Protein 1X3S (pdb70)

Solvent-accessible surface area: 8978 Å² total

CATH classification: 3.40.50.300

Foldseek 3Di:
DVQAPFEAEEEEEFAWPQQLVLLVCCVPPVDGDPPDDFDAEWDWDWDWDAAPHHIYIYTYTYGGNDPVRYDPVVVRQPLHQEYEYEGEQQDVVRVVCVVVVVVVNVVSPPDVRRHYYEHEDPVDPRGDHDPVNRVVVCVVVPDYDYAYSHVGGCSVVSVRVRVVVSVVVVVSTPD

B-factor: mean 18.18, std 9.36, range [6.06, 64.77]

GO terms:
  GO:0034389 lipid droplet organization (P, IMP)
  GO:0033106 cis-Golgi network membrane (C, IDA)
  GO:0005789 endoplasmic reticulum membrane (C, IDA)
  GO:0005811 lipid droplet (C, IDA)
  GO:0003924 GTPase activity (F, IDA)
  GO:0019003 GDP binding (F, IDA)
  GO:0005789 endoplasmic reticulum membrane (C, EXP)
  GO:0005811 lipid droplet (C, EXP)
  GO:0003925 G protein activity (F, IMP)
  GO:0005515 protein binding (F, IPI)
  GO:0005789 endoplasmic reticulum membrane (C, TAS)
  GO:0005829 cytosol (C, TAS)
  GO:0005886 plasma membrane (C, TAS)
  GO:0030667 secretory granule membrane (C, TAS)
  GO:0071782 endoplasmic reticulum tubular network (C, IDA)
  GO:0071786 endoplasmic reticulum tubular network organization (P, IMP)

InterPro domains:
  IPR001806 Small GTPase [PF00071] (10-170)
  IPR001806 Small GTPase [PS51421] (4-206)
  IPR001806 Small GTPase [SM00174] (11-172)
  IPR005225 Small GTP-binding domain [TIGR00231] (8-164)
  IPR025662 Sigma-54 interaction domain, ATP-binding site 1 [PS00675] (11-24)
  IPR027417 P-loop containing nucleoside triphosphate hydrolase [G3DSA:3.40.50.300] (1-188)
  IPR027417 P-loop containing nucleoside triphosphate hydrolase [SSF52540] (5-174)
  IPR050227 Ras-related protein Rab [PTHR47977] (9-182)

Radius of gyration: 15.19 Å; Cα contacts (8 Å, |Δi|>4): 330; chains: 1; bounding box: 36×43×37 Å

Secondary structure (DSSP, 8-state):
-TTEEEEEEEEEE-STTSSHHHHHHHHHHS---TTPPPP-SEEEEEEEEEETTEEEEEEEEEE-SSGGG--SHHHHHTT--EEEEEEETT-HHHHHTHHHHHHHHTT--S-S--B--EEE-TTSSS--S-HHHHHHHHHHT---EE--TTT-TTHHHHHHHHHHHHHTSGGGT--

Sequence (175 aa):
DEDVLTTLKILIIGESGVGKSSLLLRFTDDTFDPELAATIGVDFKVKTISVDGNKAKLAIWDTAGQERFRTLTPSYYRGAQGVILVYDVTRRDTFVKLDNWLNELETYCTRNDIVNLVGNKIDKENREVDRNEGLKFARKHSLFIEASAKTCDGVQCAFEELVEKIIQTPGLWES

Organism: Homo sapiens (NCBI:txid9606)

Nearest PDB structures (foldseek):
  1x3s-assembly1_A  TM=1.006E+00  e=1.086E-35  Homo sapiens
  6if3-assembly1_B  TM=9.553E-01  e=3.514E-21  Homo sapiens
  3tkl-assembly1_A  TM=9.657E-01  e=1.141E-20  Homo sapiens
  9ikq-assembly1_B  TM=9.546E-01  e=1.374E-20  Homo sapiens
  4lhw-assembly2_B  TM=9.523E-01  e=2.554E-20  Homo sapiens

Structure (mmCIF, N/CA/C/O backbone):
data_1X3S
#
_entry.id   1X3S
#
_cell.length_a   37.889
_cell.length_b   65.182
_cell.length_c   40.710
_cell.angle_alpha   90.00
_cell.angle_beta   91.42
_cell.angle_gamma   90.00
#
_symmetry.space_group_name_H-M   'P 1 21 1'
#
loop_
_entity.id
_entity.type
_entity.pdbx_description
1 polymer 'Ras-related protein Rab-18'
2 non-polymer 'MAGNESIUM ION'
3 non-polymer 'PHOSPHOAMINOPHOSPHONIC ACID-GUANYLATE ESTER'
4 water water
#
loop_
_atom_site.group_PDB
_atom_site.id
_atom_site.type_symbol
_atom_site.label_atom_id
_atom_site.label_alt_id
_atom_site.label_comp_id
_atom_site.label_asym_id
_atom_site.label_entity_id
_atom_site.label_seq_id
_atom_site.pdbx_PDB_ins_code
_atom_site.Cartn_x
_atom_site.Cartn_y
_atom_site.Cartn_z
_atom_site.occupancy
_atom_site.B_iso_or_equiv
_atom_site.auth_seq_id
_atom_site.auth_comp_id
_atom_site.auth_asym_id
_atom_site.auth_atom_id
_atom_site.pdbx_PDB_model_num
ATOM 1 N N . ASP A 1 9 ? 23.791 4.973 35.314 1.00 36.95 2 ASP A N 1
ATOM 2 C CA . ASP A 1 9 ? 23.074 6.201 35.773 1.00 30.31 2 ASP A CA 1
ATOM 3 C C . ASP A 1 9 ? 22.478 5.958 37.153 1.00 26.74 2 ASP A C 1
ATOM 4 O O . ASP A 1 9 ? 21.530 6.637 37.541 1.00 23.98 2 ASP A O 1
ATOM 9 N N . GLU A 1 10 ? 23.026 4.996 37.888 1.00 24.73 3 GLU A N 1
ATOM 10 C CA . GLU A 1 10 ? 22.478 4.666 39.210 1.00 21.33 3 GLU A CA 1
ATOM 11 C C . GLU A 1 10 ? 22.561 5.804 40.226 1.00 20.43 3 GLU A C 1
ATOM 12 O O . GLU A 1 10 ? 21.803 5.816 41.204 1.00 19.20 3 GLU A O 1
ATOM 18 N N . ASP A 1 11 ? 23.434 6.777 39.993 1.00 17.3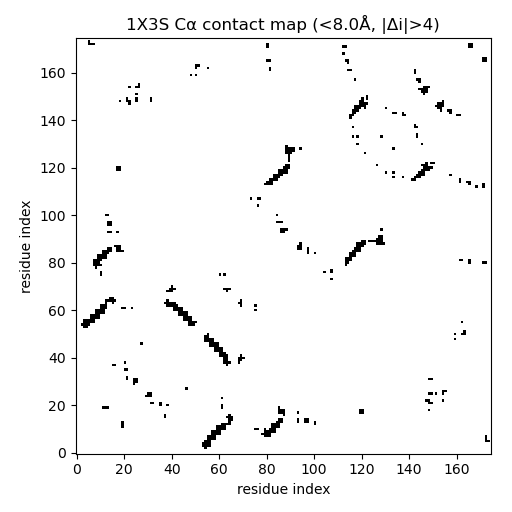0 4 ASP A N 1
ATOM 19 C CA . ASP A 1 11 ? 23.587 7.891 40.923 1.00 15.65 4 ASP A CA 1
ATOM 20 C C . ASP A 1 11 ? 22.982 9.170 40.383 1.00 14.88 4 ASP A C 1
ATOM 21 O O . ASP A 1 11 ? 23.179 10.213 40.956 1.00 14.74 4 ASP A O 1
ATOM 26 N N . VAL A 1 12 ? 22.268 9.097 39.281 1.00 16.24 5 VAL A N 1
ATOM 27 C CA . VAL A 1 12 ? 21.635 10.287 38.678 1.00 14.24 5 VAL A CA 1
ATOM 28 C C . VAL A 1 12 ? 20.292 10.550 39.319 1.00 12.85 5 VAL A C 1
ATOM 29 O O . VAL A 1 12 ? 19.416 9.652 39.358 1.00 15.33 5 VAL A O 1
ATOM 33 N N . LEU A 1 13 ? 20.087 11.739 39.838 1.00 11.89 6 LEU A N 1
ATOM 34 C CA . LEU A 1 13 ? 18.838 12.092 40.459 1.00 10.47 6 LEU A CA 1
ATOM 35 C C . LEU A 1 13 ? 17.684 12.217 39.473 1.00 11.91 6 LEU A C 1
ATOM 36 O O . LEU A 1 13 ? 16.575 11.726 39.725 1.00 13.22 6 LEU A O 1
ATOM 41 N N . THR A 1 14 ? 17.949 12.919 38.349 1.00 13.02 7 THR A N 1
ATOM 42 C CA . THR A 1 14 ? 16.917 13.212 37.360 1.00 12.92 7 THR A CA 1
ATOM 43 C C . THR A 1 14 ? 17.547 13.667 36.066 1.00 10.80 7 THR A C 1
ATOM 44 O O . THR A 1 14 ? 18.747 13.986 36.046 1.00 11.97 7 THR A O 1
ATOM 48 N N . THR A 1 15 ? 16.748 13.652 34.996 1.00 12.19 8 THR A N 1
ATOM 49 C CA . THR A 1 15 ? 17.196 14.153 33.696 1.00 11.68 8 THR A CA 1
ATOM 50 C C . THR A 1 15 ? 16.410 15.426 33.476 1.00 12.17 8 THR A C 1
ATOM 51 O O . THR A 1 15 ? 15.187 15.452 33.633 1.00 14.10 8 THR A O 1
ATOM 55 N N . LEU A 1 16 ? 17.117 16.512 33.122 1.00 9.82 9 LEU A N 1
ATOM 56 C CA . LEU A 1 16 ? 16.505 17.810 32.911 1.00 9.47 9 LEU A CA 1
ATOM 57 C C . LEU A 1 16 ? 16.624 18.245 31.464 1.00 9.72 9 LEU A C 1
ATOM 58 O O . LEU A 1 16 ? 17.724 18.147 30.908 1.00 10.28 9 LEU A O 1
ATOM 63 N N . LYS A 1 17 ? 15.527 18.728 30.920 1.00 9.36 10 LYS A N 1
ATOM 64 C CA . LYS A 1 17 ? 15.529 19.258 29.559 1.00 7.71 10 LYS A CA 1
ATOM 65 C C . LYS A 1 17 ? 15.850 20.741 29.637 1.00 8.02 10 LYS A C 1
ATOM 66 O O . LYS A 1 17 ? 15.119 21.526 30.238 1.00 8.68 10 LYS A O 1
ATOM 72 N N . ILE A 1 18 ? 16.960 21.117 28.997 1.00 7.83 11 ILE A N 1
ATOM 73 C CA . ILE A 1 18 ? 17.431 22.511 28.974 1.00 6.88 11 ILE A CA 1
ATOM 74 C C . ILE A 1 18 ? 17.410 23.003 27.533 1.00 7.06 11 ILE A C 1
ATOM 75 O O . ILE A 1 18 ? 17.944 22.322 26.636 1.00 8.98 11 ILE A O 1
ATOM 80 N N . LEU A 1 19 ? 16.784 24.121 27.287 1.00 7.48 12 LEU A N 1
ATOM 81 C CA . LEU A 1 19 ? 16.667 24.664 25.954 1.00 8.84 12 LEU A CA 1
ATOM 82 C C . LEU A 1 19 ? 17.549 25.870 25.829 1.00 7.56 12 LEU A C 1
ATOM 83 O O . LEU A 1 19 ? 17.577 26.685 26.756 1.00 11.94 12 LEU A O 1
ATOM 88 N N . ILE A 1 20 ? 18.286 26.047 24.740 1.00 7.36 13 ILE A N 1
ATOM 89 C CA . ILE A 1 20 ? 19.080 27.251 24.510 1.00 8.11 13 ILE A CA 1
ATOM 90 C C . ILE A 1 20 ? 18.486 27.975 23.310 1.00 9.28 13 ILE A C 1
ATOM 91 O O . ILE A 1 20 ? 18.408 27.389 22.219 1.00 10.41 13 ILE A O 1
ATOM 96 N N . ILE A 1 21 ? 18.069 29.225 23.497 1.00 7.43 14 ILE A N 1
ATOM 97 C CA . ILE A 1 21 ? 17.418 30.055 22.460 1.00 8.12 14 ILE A CA 1
ATOM 98 C C . ILE A 1 21 ? 18.035 31.444 22.403 1.00 8.05 14 ILE A C 1
ATOM 99 O O . ILE A 1 21 ? 18.724 31.876 23.349 1.00 8.14 14 ILE A O 1
ATOM 104 N N . GLY A 1 22 ? 17.795 32.120 21.279 1.00 7.29 15 GLY A N 1
ATOM 105 C CA . GLY A 1 22 ? 18.332 33.461 21.054 1.00 8.70 15 GLY A CA 1
ATOM 106 C C . GLY A 1 22 ? 18.688 33.618 19.592 1.00 7.94 15 GLY A C 1
ATOM 107 O O . GLY A 1 22 ? 18.735 32.646 18.834 1.00 8.82 15 GLY A O 1
ATOM 108 N N . GLU A 1 23 ? 18.983 34.843 19.204 1.00 8.12 16 GLU A N 1
ATOM 109 C CA . GLU A 1 23 ? 19.244 35.130 17.787 1.00 7.95 16 GLU A CA 1
ATOM 110 C C . GLU A 1 23 ? 20.457 34.429 17.246 1.00 9.91 16 GLU A C 1
ATOM 111 O O . GLU A 1 23 ? 21.371 33.989 17.984 1.00 9.54 16 GLU A O 1
ATOM 117 N N . SER A 1 24 ? 20.474 34.256 15.923 1.00 11.19 17 SER A N 1
ATOM 118 C CA . SER A 1 24 ? 21.594 33.644 15.292 1.00 9.28 17 SER A CA 1
ATOM 119 C C . SER A 1 24 ? 22.857 34.436 15.566 1.00 10.61 17 SER A C 1
ATOM 120 O O . SER A 1 24 ? 22.856 35.698 15.590 1.00 11.60 17 SER A O 1
ATOM 123 N N . GLY A 1 25 ? 23.963 33.723 15.788 1.00 9.24 18 GLY A N 1
ATOM 124 C CA . GLY A 1 25 ? 25.282 34.311 15.943 1.00 9.14 18 GLY A CA 1
ATOM 125 C C . GLY A 1 25 ? 25.613 34.809 17.334 1.00 9.18 18 GLY A C 1
ATOM 126 O O . GLY A 1 25 ? 26.718 35.289 17.548 1.00 10.80 18 GLY A O 1
ATOM 127 N N . VAL A 1 26 ? 24.706 34.643 18.305 1.00 9.04 19 VAL A N 1
ATOM 128 C CA . VAL A 1 26 ? 25.005 35.171 19.637 1.00 8.63 19 VAL A CA 1
ATOM 129 C C . VAL A 1 26 ? 25.983 34.289 20.426 1.00 8.52 19 VAL A C 1
ATOM 130 O O . VAL A 1 26 ? 26.530 34.750 21.432 1.00 8.47 19 VAL A O 1
ATOM 134 N N . GLY A 1 27 ? 26.139 33.027 20.004 1.00 8.63 20 GLY A N 1
ATOM 135 C CA . GLY A 1 27 ? 27.066 32.119 20.660 1.00 7.67 20 GLY A CA 1
ATOM 136 C C . GLY A 1 27 ? 26.390 30.980 21.408 1.00 6.72 20 GLY A C 1
ATOM 137 O O . GLY A 1 27 ? 27.037 30.379 22.277 1.00 8.09 20 GLY A O 1
ATOM 138 N N . LYS A 1 28 ? 25.158 30.639 21.080 1.00 6.79 21 LYS A N 1
ATOM 139 C CA . LYS A 1 28 ? 24.486 29.522 21.761 1.00 8.19 21 LYS A CA 1
ATOM 140 C C . LYS A 1 28 ? 25.298 28.221 21.676 1.00 6.44 21 LYS A C 1
ATOM 141 O O . LYS A 1 28 ? 25.575 27.564 22.682 1.00 6.58 21 LYS A O 1
ATOM 147 N N . SER A 1 29 ? 25.651 27.845 20.447 1.00 7.35 22 SER A N 1
ATOM 148 C CA . SER A 1 29 ? 26.384 26.610 20.232 1.00 7.68 22 SER A CA 1
ATOM 149 C C . SER A 1 29 ? 27.770 26.660 20.792 1.00 6.95 22 SER A C 1
ATOM 150 O O . SER A 1 29 ? 28.274 25.658 21.264 1.00 8.22 22 SER A O 1
ATOM 153 N N . SER A 1 30 ? 28.372 27.830 20.816 1.00 7.35 23 SER A N 1
ATOM 154 C CA . SER A 1 30 ? 29.713 27.968 21.403 1.00 7.51 23 SER A CA 1
ATOM 155 C C . SER A 1 30 ? 29.641 27.836 22.912 1.00 6.97 23 SER A C 1
ATOM 156 O O . SER A 1 30 ? 30.531 27.222 23.545 1.00 7.90 23 SER A O 1
ATOM 159 N N . LEU A 1 31 ? 28.632 28.432 23.554 1.00 6.92 24 LEU A N 1
ATOM 160 C CA . LEU A 1 31 ? 28.506 28.240 24.988 1.00 6.76 24 LEU A CA 1
ATOM 161 C C . LEU A 1 31 ? 28.345 26.740 25.280 1.00 7.22 24 LEU A C 1
ATOM 162 O O . LEU A 1 31 ? 28.975 26.225 26.220 1.00 8.01 24 LEU A O 1
ATOM 167 N N . LEU A 1 32 ? 27.521 26.053 24.491 1.00 6.65 25 LEU A N 1
ATOM 168 C CA . LEU A 1 32 ? 27.326 24.653 24.709 1.00 7.91 25 LEU A CA 1
ATOM 169 C C . LEU A 1 32 ? 28.621 23.843 24.476 1.00 8.16 25 LEU A C 1
ATOM 170 O O . LEU A 1 32 ? 28.894 22.949 25.271 1.00 8.68 25 LEU A O 1
ATOM 175 N N . LEU A 1 33 ? 29.370 24.139 23.418 1.00 8.36 26 LEU A N 1
ATOM 176 C CA . LEU A 1 33 ? 30.598 23.398 23.117 1.00 8.90 26 LEU A CA 1
ATOM 177 C C . LEU A 1 33 ? 31.617 23.653 24.221 1.00 9.68 26 LEU A C 1
ATOM 178 O O . LEU A 1 33 ? 32.406 22.740 24.575 1.00 10.98 26 LEU A O 1
ATOM 183 N N . ARG A 1 34 ? 31.695 24.882 24.738 1.00 8.70 27 ARG A N 1
ATOM 184 C CA . ARG A 1 34 ? 32.601 25.144 25.829 1.00 9.14 27 ARG A CA 1
ATOM 185 C C . ARG A 1 34 ? 32.210 24.274 27.019 1.00 9.37 27 ARG A C 1
ATOM 186 O O . ARG A 1 34 ? 33.076 23.649 27.671 1.00 11.08 27 ARG A O 1
ATOM 194 N N . PHE A 1 35 ? 30.914 24.160 27.307 1.00 8.71 28 PHE A N 1
ATOM 195 C CA . PHE A 1 35 ? 30.467 23.370 28.435 1.00 9.76 28 PHE A CA 1
ATOM 196 C C . PHE A 1 35 ? 30.663 21.852 28.204 1.00 9.71 28 PHE A C 1
ATOM 197 O O . PHE A 1 35 ? 31.112 21.130 29.152 1.00 12.13 28 PHE A O 1
ATOM 205 N N . THR A 1 36 ? 30.401 21.343 27.010 1.00 9.80 29 THR A N 1
ATOM 206 C CA . THR A 1 36 ? 30.498 19.889 26.812 1.00 11.79 29 THR A CA 1
ATOM 207 C C . THR A 1 36 ? 31.869 19.398 26.451 1.00 14.61 29 THR A C 1
ATOM 208 O O . THR A 1 36 ? 32.224 18.269 26.844 1.00 16.90 29 THR A O 1
ATOM 212 N N . ASP A 1 37 ? 32.635 20.194 25.720 1.00 13.01 30 ASP A N 1
ATOM 213 C CA . ASP A 1 37 ? 33.945 19.742 25.195 1.00 15.03 30 ASP A CA 1
ATOM 214 C C . ASP A 1 37 ? 35.106 20.588 25.666 1.00 16.28 30 ASP A C 1
ATOM 215 O O . ASP A 1 37 ? 36.240 20.295 25.294 1.00 19.01 30 ASP A O 1
ATOM 220 N N . ASP A 1 38 ? 34.874 21.637 26.436 1.00 15.65 31 ASP A N 1
ATOM 221 C CA . ASP A 1 38 ? 35.980 22.481 26.899 1.00 13.36 31 ASP A CA 1
ATOM 222 C C . ASP A 1 38 ? 36.805 23.031 25.756 1.00 17.48 31 ASP A C 1
ATOM 223 O O . ASP A 1 38 ? 38.043 23.015 25.801 1.00 17.59 31 ASP A O 1
ATOM 228 N N . THR A 1 39 ? 36.167 23.461 24.682 1.00 12.96 32 THR A N 1
ATOM 229 C CA . THR A 1 39 ? 36.919 24.052 23.599 1.00 15.70 32 THR A CA 1
ATOM 230 C C . THR A 1 39 ? 36.083 25.159 22.923 1.00 14.90 32 THR A C 1
ATOM 231 O O . THR A 1 39 ? 34.904 25.369 23.264 1.00 13.34 32 THR A O 1
ATOM 235 N N . PHE A 1 40 ? 36.685 25.860 21.980 1.00 15.33 33 PHE A N 1
ATOM 236 C CA . PHE A 1 40 ? 36.091 26.953 21.242 1.00 12.29 33 PHE A CA 1
ATOM 237 C C . PHE A 1 40 ? 36.456 26.819 19.765 1.00 14.06 33 PHE A C 1
ATOM 238 O O . PHE A 1 40 ? 37.604 26.455 19.432 1.00 17.87 33 PHE A O 1
ATOM 246 N N . ASP A 1 41 ? 35.520 27.085 18.874 1.00 12.95 34 ASP A N 1
ATOM 247 C CA . ASP A 1 41 ? 35.725 26.985 17.434 1.00 13.53 34 ASP A CA 1
ATOM 248 C C . ASP A 1 41 ? 35.354 28.348 16.863 1.00 15.80 34 ASP A C 1
ATOM 249 O O . ASP A 1 41 ? 34.179 28.728 16.783 1.00 14.17 34 ASP A O 1
ATOM 254 N N . PRO A 1 42 ? 36.358 29.119 16.426 1.00 16.60 35 PRO A N 1
ATOM 255 C CA . PRO A 1 42 ? 36.123 30.454 15.868 1.00 17.58 35 PRO A CA 1
ATOM 256 C C . PRO A 1 42 ? 35.290 30.435 14.599 1.00 14.43 35 PRO A C 1
ATOM 257 O O . PRO A 1 42 ? 34.725 31.443 14.205 1.00 16.62 35 PRO A O 1
ATOM 261 N N . GLU A 1 43 ? 35.239 29.266 13.960 1.00 16.10 36 GLU A N 1
ATOM 262 C CA . GLU A 1 43 ? 34.515 29.082 12.728 1.00 16.32 36 GLU A CA 1
ATOM 263 C C . GLU A 1 43 ? 33.345 28.132 12.866 1.00 18.73 36 GLU A C 1
ATOM 264 O O . GLU A 1 43 ? 32.913 27.546 11.890 1.00 20.09 36 GLU A O 1
ATOM 270 N N . LEU A 1 44 ? 32.807 28.014 14.086 1.00 16.67 37 LEU A N 1
ATOM 271 C CA . LEU A 1 44 ? 31.672 27.102 14.309 1.00 15.61 37 LEU A CA 1
ATOM 272 C C . LEU A 1 44 ? 30.527 27.375 13.332 1.00 13.37 37 LEU A C 1
ATOM 273 O O . LEU A 1 44 ? 30.135 28.511 13.141 1.00 15.01 37 LEU A O 1
ATOM 278 N N . ALA A 1 45 ? 30.009 26.321 12.703 1.00 17.38 38 ALA A N 1
ATOM 279 C CA . ALA A 1 45 ? 28.914 26.456 11.757 1.00 17.45 38 ALA A CA 1
ATOM 280 C C . ALA A 1 45 ? 27.558 26.808 12.391 1.00 14.06 38 ALA A C 1
ATOM 281 O O . ALA A 1 45 ? 27.258 26.380 13.511 1.00 13.96 38 ALA A O 1
ATOM 283 N N . ALA A 1 46 ? 26.761 27.609 11.718 1.00 12.56 39 ALA A N 1
ATOM 284 C CA . ALA A 1 46 ? 25.419 27.936 12.159 1.00 14.31 39 ALA A CA 1
ATOM 285 C C . ALA A 1 46 ? 24.666 26.640 12.308 1.00 15.10 3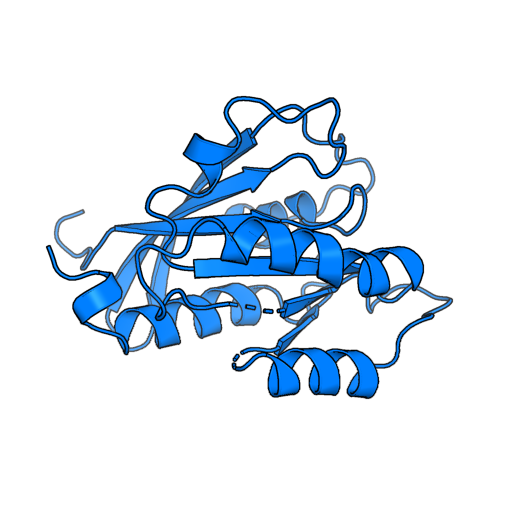9 ALA A C 1
ATOM 286 O O . ALA A 1 46 ? 24.825 25.702 11.505 1.00 15.08 39 ALA A O 1
ATOM 288 N N . THR A 1 47 ? 23.806 26.593 13.316 1.00 11.90 40 THR A N 1
ATOM 289 C CA . THR A 1 47 ? 23.001 25.431 13.608 1.00 12.01 40 THR A CA 1
ATOM 290 C C . THR A 1 47 ? 21.818 25.374 12.671 1.00 14.26 40 THR A C 1
ATOM 291 O O . THR A 1 47 ? 21.117 26.367 12.466 1.00 14.40 40 THR A O 1
ATOM 295 N N . ILE A 1 48 ? 21.579 24.164 12.139 1.00 14.18 41 ILE A N 1
ATOM 296 C CA . ILE A 1 48 ? 20.411 23.912 11.294 1.00 18.98 41 ILE A CA 1
ATOM 297 C C . ILE A 1 48 ? 19.519 22.973 12.129 1.00 15.87 41 ILE A C 1
ATOM 298 O O . ILE A 1 48 ? 19.958 21.906 12.571 1.00 20.90 41 ILE A O 1
ATOM 303 N N . GLY A 1 49 ? 18.313 23.427 12.444 1.00 17.73 42 GLY A N 1
ATOM 304 C CA . GLY A 1 49 ? 17.379 22.616 13.232 1.00 20.85 42 GLY A CA 1
ATOM 305 C C . GLY A 1 49 ? 17.755 22.633 14.695 1.00 16.89 42 GLY A C 1
ATOM 306 O O . GLY A 1 49 ? 17.931 23.726 15.306 1.00 21.91 42 GLY A O 1
ATOM 307 N N . VAL A 1 50 ? 17.840 21.465 15.298 1.00 13.44 43 VAL A N 1
ATOM 308 C CA . VAL A 1 50 ? 18.227 21.449 16.691 1.00 14.79 43 VAL A CA 1
ATOM 309 C C . VAL A 1 50 ? 19.365 20.497 16.913 1.00 12.05 43 VAL A C 1
ATOM 310 O O . VAL A 1 50 ? 19.442 19.413 16.341 1.00 12.52 43 VAL A O 1
ATOM 314 N N . ASP A 1 51 ? 20.336 20.917 17.717 1.00 11.16 44 ASP A N 1
ATOM 315 C CA . ASP A 1 51 ? 21.470 20.077 18.067 1.00 11.40 44 ASP A CA 1
ATOM 316 C C . ASP A 1 51 ? 21.326 19.643 19.508 1.00 10.30 44 ASP A C 1
ATOM 317 O O . ASP A 1 51 ? 21.414 20.470 20.449 1.00 17.02 44 ASP A O 1
ATOM 322 N N . PHE A 1 52 ? 21.185 18.365 19.749 1.00 11.15 45 PHE A N 1
ATOM 323 C CA . PHE A 1 52 ? 20.929 17.828 21.072 1.00 9.92 45 PHE A CA 1
ATOM 324 C C . PHE A 1 52 ? 22.166 17.238 21.625 1.00 12.13 45 PHE A C 1
ATOM 325 O O . PHE A 1 52 ? 22.784 16.409 20.977 1.00 13.65 45 PHE A O 1
ATOM 333 N N . LYS A 1 53 ? 22.491 17.600 22.864 1.00 10.17 46 LYS A N 1
ATOM 334 C CA . LYS A 1 53 ? 23.701 17.116 23.548 1.00 11.24 46 LYS A CA 1
ATOM 335 C C . LYS A 1 53 ? 23.314 16.727 24.983 1.00 12.88 46 LYS A C 1
ATOM 336 O O . LYS A 1 53 ? 22.438 17.323 25.584 1.00 11.85 46 LYS A O 1
ATOM 342 N N . VAL A 1 54 ? 23.984 15.708 25.512 1.00 11.88 47 VAL A N 1
ATOM 343 C CA . VAL A 1 54 ? 23.757 15.233 26.878 1.00 12.57 47 VAL A CA 1
ATOM 344 C C . VAL A 1 54 ? 24.996 15.392 27.708 1.00 12.05 47 VAL A C 1
ATOM 345 O O . VAL A 1 54 ? 26.071 15.053 27.264 1.00 14.66 47 VAL A O 1
ATOM 349 N N . LYS A 1 55 ? 24.856 15.937 28.914 1.00 11.09 48 LYS A N 1
ATOM 350 C CA . LYS A 1 55 ? 25.996 16.048 29.809 1.00 11.57 48 LYS A CA 1
ATOM 351 C C . LYS A 1 55 ? 25.457 15.926 31.238 1.00 12.67 48 LYS A C 1
ATOM 352 O O . LYS A 1 55 ? 24.417 16.535 31.576 1.00 12.53 48 LYS A O 1
ATOM 358 N N . THR A 1 56 ? 26.182 15.200 32.083 1.00 14.08 49 THR A N 1
ATOM 359 C CA . THR A 1 56 ? 25.746 15.056 33.472 1.00 15.62 49 THR A CA 1
ATOM 360 C C . THR A 1 56 ? 26.649 15.860 34.386 1.00 14.03 49 THR A C 1
ATOM 361 O O . THR A 1 56 ? 27.885 15.752 34.278 1.00 20.05 49 THR A O 1
ATOM 365 N N . ILE A 1 57 ? 26.061 16.668 35.246 1.00 14.95 50 ILE A N 1
ATOM 366 C CA . ILE A 1 57 ? 26.864 17.456 36.189 1.00 16.73 50 ILE A CA 1
ATOM 367 C C . ILE A 1 57 ? 26.361 17.282 37.600 1.00 15.22 50 ILE A C 1
ATOM 368 O O . ILE A 1 57 ? 25.265 16.777 37.817 1.00 14.81 50 ILE A O 1
ATOM 373 N N . SER A 1 58 ? 27.159 17.726 38.556 1.00 14.24 51 SER A N 1
ATOM 374 C CA . SER A 1 58 ? 26.824 17.654 39.962 1.00 14.39 51 SER A CA 1
ATOM 375 C C . SER A 1 58 ? 26.701 19.037 40.547 1.00 13.28 51 SER A C 1
ATOM 376 O O . SER A 1 58 ? 27.609 19.870 40.380 1.00 16.07 51 SER A O 1
ATOM 379 N N . VAL A 1 59 ? 25.582 19.351 41.208 1.00 12.64 52 VAL A N 1
ATOM 380 C CA . VAL A 1 59 ? 25.418 20.632 41.879 1.00 16.39 52 VAL A CA 1
ATOM 381 C C . VAL A 1 59 ? 24.704 20.324 43.207 1.00 15.48 52 VAL A C 1
ATOM 382 O O . VAL A 1 59 ? 23.751 19.499 43.266 1.00 15.05 52 VAL A O 1
ATOM 386 N N . ASP A 1 60 ? 25.158 21.000 44.257 1.00 15.85 53 ASP A N 1
ATOM 387 C CA . ASP A 1 60 ? 24.630 20.827 45.619 1.00 17.75 53 ASP A CA 1
ATOM 388 C C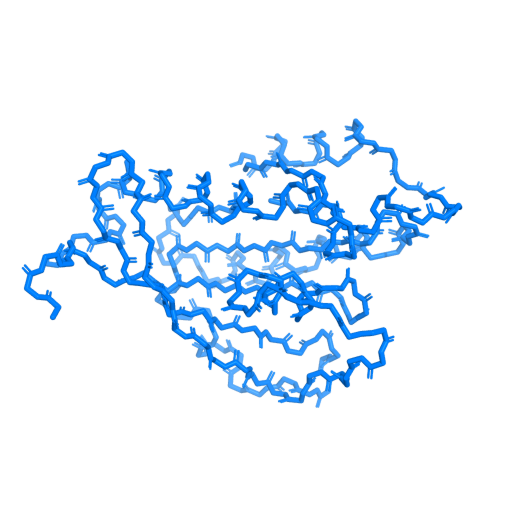 . ASP A 1 60 ? 24.573 19.348 46.027 1.00 16.14 53 ASP A C 1
ATOM 389 O O . ASP A 1 60 ? 23.678 18.933 46.747 1.00 18.68 53 ASP A O 1
ATOM 394 N N . GLY A 1 61 ? 25.542 18.569 45.563 1.00 15.27 54 GLY A N 1
ATOM 395 C CA . GLY A 1 61 ? 25.610 17.153 45.908 1.00 16.52 54 GLY A CA 1
ATOM 396 C C . GLY A 1 61 ? 24.756 16.161 45.141 1.00 16.15 54 GLY A C 1
ATOM 397 O O . GLY A 1 61 ? 24.722 14.986 45.463 1.00 17.78 54 GLY A O 1
ATOM 398 N N . ASN A 1 62 ? 24.032 16.648 44.145 1.00 12.64 55 ASN A N 1
ATOM 399 C CA . ASN A 1 62 ? 23.187 15.808 43.307 1.00 11.89 55 ASN A CA 1
ATOM 400 C C . ASN A 1 62 ? 23.649 15.795 41.880 1.00 13.16 55 ASN A C 1
ATOM 401 O O . ASN A 1 62 ? 24.031 16.842 41.340 1.00 14.97 55 ASN A O 1
ATOM 406 N N . LYS A 1 63 ? 23.569 14.664 41.234 1.00 12.09 56 LYS A N 1
ATOM 407 C CA . LYS A 1 63 ? 23.927 14.560 39.797 1.00 12.01 56 LYS A CA 1
ATOM 408 C C . LYS A 1 63 ? 22.649 14.678 38.984 1.00 12.96 56 LYS A C 1
ATOM 409 O O . LYS A 1 63 ? 21.624 13.982 39.236 1.00 13.89 56 LYS A O 1
ATOM 415 N N . ALA A 1 64 ? 22.675 15.560 37.980 1.00 12.68 57 ALA A N 1
ATOM 416 C CA . ALA A 1 64 ? 21.559 15.762 37.059 1.00 11.70 57 ALA A CA 1
ATOM 417 C C . ALA A 1 64 ? 22.068 15.505 35.649 1.00 11.71 57 ALA A C 1
ATOM 418 O O . ALA A 1 64 ? 23.144 16.000 35.249 1.00 14.47 57 ALA A O 1
ATOM 420 N N . LYS A 1 65 ? 21.345 14.699 34.898 1.00 11.83 58 LYS A N 1
ATOM 421 C CA . LYS A 1 65 ? 21.699 14.471 33.509 1.00 12.30 58 LYS A CA 1
ATOM 422 C C . LYS A 1 65 ? 20.967 15.547 32.717 1.00 10.29 58 LYS A C 1
ATOM 423 O O . LYS A 1 65 ? 19.758 15.698 32.836 1.00 12.27 58 LYS A O 1
ATOM 429 N N . LEU A 1 66 ? 21.710 16.318 31.924 1.00 10.36 59 LEU A N 1
ATOM 430 C CA . LEU A 1 66 ? 21.104 17.397 31.125 1.00 9.61 59 LEU A CA 1
ATOM 431 C C . LEU A 1 66 ? 20.898 16.994 29.685 1.00 9.21 59 LEU A C 1
ATOM 432 O O . LEU A 1 66 ? 21.834 16.521 29.024 1.00 11.62 59 LEU A O 1
ATOM 437 N N . ALA A 1 67 ? 19.639 17.133 29.219 1.00 8.18 60 ALA A N 1
ATOM 438 C CA . ALA A 1 67 ? 19.296 16.849 27.817 1.00 8.22 60 ALA A CA 1
ATOM 439 C C . ALA A 1 67 ? 19.141 18.255 27.246 1.00 8.02 60 ALA A C 1
ATOM 440 O O . ALA A 1 67 ? 18.142 18.901 27.434 1.00 7.62 60 ALA A O 1
ATOM 442 N N . ILE A 1 68 ? 20.161 18.691 26.524 1.00 8.26 61 ILE A N 1
ATOM 443 C CA . ILE A 1 68 ? 20.256 20.077 26.083 1.00 7.47 61 ILE A CA 1
ATOM 444 C C . ILE A 1 68 ? 19.920 20.233 24.604 1.00 6.93 61 ILE A C 1
ATOM 445 O O . ILE A 1 68 ? 20.551 19.619 23.707 1.00 8.28 61 ILE A O 1
ATOM 450 N N . TRP A 1 69 ? 18.925 21.066 24.378 1.00 7.18 62 TRP A N 1
ATOM 451 C CA . TRP A 1 69 ? 18.414 21.352 23.026 1.00 6.59 62 TRP A CA 1
ATOM 452 C C . TRP A 1 69 ? 18.924 22.698 22.556 1.00 7.66 62 TRP A C 1
ATOM 453 O O . TRP A 1 69 ? 18.446 23.723 22.994 1.00 9.67 62 TRP A O 1
ATOM 464 N N . ASP A 1 70 ? 19.903 22.718 21.673 1.00 9.61 63 ASP A N 1
ATOM 465 C CA . ASP A 1 70 ? 20.495 23.931 21.153 1.00 9.23 63 ASP A CA 1
ATOM 466 C C . ASP A 1 70 ? 19.800 24.223 19.832 1.00 9.64 63 ASP A C 1
ATOM 467 O O . ASP A 1 70 ? 19.976 23.497 18.879 1.00 12.31 63 ASP A O 1
ATOM 472 N N . THR A 1 71 ? 19.021 25.282 19.755 1.00 11.25 64 THR A N 1
ATOM 473 C CA . THR A 1 71 ? 18.267 25.551 18.558 1.00 12.20 64 THR A CA 1
ATOM 474 C C . THR A 1 71 ? 18.871 26.527 17.614 1.00 11.46 64 THR A C 1
ATOM 475 O O . THR A 1 71 ? 19.714 27.342 17.945 1.00 11.61 64 THR A O 1
ATOM 479 N N . ALA A 1 72 ? 18.436 26.477 16.361 1.00 12.84 65 ALA A N 1
ATOM 480 C CA . ALA A 1 72 ? 18.914 27.419 15.368 1.00 12.48 65 ALA A CA 1
ATOM 481 C C . ALA A 1 72 ? 18.288 28.804 15.689 1.00 13.64 65 ALA A C 1
ATOM 482 O O . ALA A 1 72 ? 17.116 28.899 16.039 1.00 14.59 65 ALA A O 1
ATOM 484 N N . GLY A 1 73 ? 19.098 29.866 15.602 1.00 12.38 66 GLY A N 1
ATOM 485 C CA . GLY A 1 73 ? 18.600 31.226 15.804 1.00 13.82 66 GLY A CA 1
ATOM 486 C C . GLY A 1 73 ? 17.876 31.770 14.568 1.00 16.52 66 GLY A C 1
ATOM 487 O O . GLY A 1 73 ? 17.047 32.706 14.686 1.00 19.21 66 GLY A O 1
ATOM 488 N N . GLN A 1 74 ? 18.161 31.192 13.396 1.00 17.49 67 GLN A N 1
ATOM 489 C CA . GLN A 1 74 ? 17.495 31.628 12.142 1.00 20.97 67 GLN A CA 1
ATOM 490 C C . GLN A 1 74 ? 16.136 30.912 12.051 1.00 23.84 67 GLN A C 1
ATOM 491 O O . GLN A 1 74 ? 16.071 29.685 11.961 1.00 25.00 67 GLN A O 1
ATOM 497 N N . GLU A 1 75 ? 15.057 31.686 12.079 1.00 25.38 68 GLU A N 1
ATOM 498 C CA . GLU A 1 75 ? 13.709 31.133 12.037 1.00 28.12 68 GLU A CA 1
ATOM 499 C C . GLU A 1 75 ? 13.477 30.140 10.896 1.00 29.19 68 GLU A C 1
ATOM 500 O O . GLU A 1 75 ? 12.733 29.178 11.063 1.00 28.23 68 GLU A O 1
ATOM 506 N N . ARG A 1 76 ? 14.136 30.365 9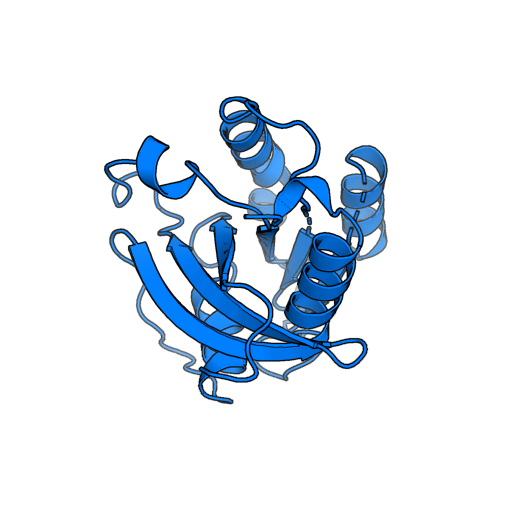.755 1.00 26.61 69 ARG A N 1
ATOM 507 C CA . ARG A 1 76 ? 13.987 29.509 8.574 1.00 32.92 69 ARG A CA 1
ATOM 508 C C . ARG A 1 76 ? 14.558 28.107 8.790 1.00 35.02 69 ARG A C 1
ATOM 509 O O . ARG A 1 76 ? 14.312 27.197 7.991 1.00 36.90 69 ARG A O 1
ATOM 517 N N . PHE A 1 77 ? 15.341 27.938 9.852 1.00 29.76 70 PHE A N 1
ATOM 518 C CA . PHE A 1 77 ? 15.963 26.639 10.134 1.00 31.77 70 PHE A CA 1
ATOM 519 C C . PHE A 1 77 ? 15.339 25.940 11.307 1.00 33.75 70 PHE A C 1
ATOM 520 O O . PHE A 1 77 ? 15.876 24.938 11.792 1.00 32.97 70 PHE A O 1
ATOM 528 N N . ARG A 1 78 ? 14.219 26.469 11.779 1.00 30.19 71 ARG A N 1
ATOM 529 C CA . ARG A 1 78 ? 13.527 25.859 12.899 1.00 33.38 71 ARG A CA 1
ATOM 530 C C . ARG A 1 78 ? 12.316 25.092 12.366 1.00 34.34 71 ARG A C 1
ATOM 531 O O . ARG A 1 78 ? 11.622 25.547 11.453 1.00 37.48 71 ARG A O 1
ATOM 539 N N . THR A 1 79 ? 12.085 23.912 12.920 1.00 34.41 72 THR A N 1
ATOM 540 C CA . THR A 1 79 ? 10.945 23.083 12.538 1.00 33.36 72 THR A CA 1
ATOM 541 C C . THR A 1 79 ? 10.499 22.338 13.802 1.00 32.83 72 THR A C 1
ATOM 542 O O . THR A 1 79 ? 11.313 22.056 14.694 1.00 31.49 72 THR A O 1
ATOM 546 N N . LEU A 1 80 ? 9.216 22.011 13.877 1.00 28.93 73 LEU A N 1
ATOM 547 C CA . LEU A 1 80 ? 8.648 21.344 15.055 1.00 26.47 73 LEU A CA 1
ATOM 548 C C . LEU A 1 80 ? 8.989 22.183 16.294 1.00 24.31 73 LEU A C 1
ATOM 549 O O . LEU A 1 80 ? 9.412 21.662 17.316 1.00 23.43 73 LEU A O 1
ATOM 554 N N . THR A 1 81 ? 8.790 23.494 16.201 1.00 25.18 74 THR A N 1
ATOM 555 C CA . THR A 1 81 ? 9.082 24.405 17.308 1.00 24.70 74 THR A CA 1
ATOM 556 C C . THR A 1 81 ? 8.352 24.010 18.595 1.00 23.58 74 THR A C 1
ATOM 557 O O . THR A 1 81 ? 8.923 24.090 19.687 1.00 21.29 74 THR A O 1
ATOM 561 N N . PRO A 1 82 ? 7.077 23.602 18.514 1.00 19.08 75 PRO A N 1
ATOM 562 C CA . PRO A 1 82 ? 6.436 23.225 19.775 1.00 21.37 75 PRO A CA 1
ATOM 563 C C . PRO A 1 82 ? 7.223 22.115 20.512 1.00 19.62 75 PRO A C 1
ATOM 564 O O . PRO A 1 82 ? 7.257 22.071 21.747 1.00 17.22 75 PRO A O 1
ATOM 568 N N . SER A 1 83 ? 7.868 21.233 19.738 1.00 19.84 76 SER A N 1
ATOM 569 C CA . SER A 1 83 ? 8.630 20.114 20.310 1.00 18.27 76 SER A CA 1
ATOM 570 C C . SER A 1 83 ? 9.833 20.609 21.063 1.00 16.54 76 SER A C 1
ATOM 571 O O . SER A 1 83 ? 10.273 19.963 22.023 1.00 14.46 76 SER A O 1
ATOM 574 N N . TYR A 1 84 ? 10.404 21.734 20.634 1.00 16.17 77 TYR A N 1
ATOM 575 C CA . TYR A 1 84 ? 11.578 22.277 21.301 1.00 15.63 77 TYR A CA 1
ATOM 576 C C . TYR A 1 84 ? 11.212 22.644 22.706 1.00 14.40 77 TYR A C 1
ATOM 577 O O . TYR A 1 84 ? 11.938 22.411 23.659 1.00 15.66 77 TYR A O 1
ATOM 586 N N . TYR A 1 85 ? 10.066 23.321 22.836 1.00 12.38 78 TYR A N 1
ATOM 587 C CA . TYR A 1 85 ? 9.649 23.817 24.136 1.00 12.74 78 TYR A CA 1
ATOM 588 C C . TYR A 1 85 ? 8.978 22.852 25.056 1.00 12.31 78 TYR A C 1
ATOM 589 O O . TYR A 1 85 ? 9.072 22.972 26.277 1.00 14.01 78 TYR A O 1
ATOM 598 N N . ARG A 1 86 ? 8.302 21.848 24.469 1.00 12.20 79 ARG A N 1
ATOM 599 C CA . ARG A 1 86 ? 7.556 20.893 25.276 1.00 11.36 79 ARG A CA 1
ATOM 600 C C . ARG A 1 86 ? 8.423 20.188 26.316 1.00 12.01 79 ARG A C 1
ATOM 601 O O . ARG A 1 86 ? 9.462 19.644 25.963 1.00 13.31 79 ARG A O 1
ATOM 609 N N . GLY A 1 87 ? 8.032 20.223 27.593 1.00 13.22 80 GLY A N 1
ATOM 610 C CA . GLY A 1 87 ? 8.837 19.555 28.590 1.00 14.32 80 GLY A CA 1
ATOM 611 C C . GLY A 1 87 ? 10.089 20.303 29.059 1.00 12.16 80 GLY A C 1
ATOM 612 O O . GLY A 1 87 ? 10.739 19.787 29.919 1.00 14.57 80 GLY A O 1
ATOM 613 N N . ALA A 1 88 ? 10.410 21.454 28.492 1.00 12.54 81 ALA A N 1
ATOM 614 C CA . ALA A 1 88 ? 11.602 22.168 28.949 1.00 9.19 81 ALA A CA 1
ATOM 615 C C . ALA A 1 88 ? 11.457 22.549 30.420 1.00 11.18 81 ALA A C 1
ATOM 616 O O . ALA A 1 88 ? 10.408 23.008 30.875 1.00 12.50 81 ALA A O 1
ATOM 618 N N . GLN A 1 89 ? 12.557 22.391 31.148 1.00 9.80 82 GLN A N 1
ATOM 619 C CA . GLN A 1 89 ? 12.587 22.685 32.577 1.00 9.16 82 GLN A CA 1
ATOM 620 C C . GLN A 1 89 ? 13.447 23.904 32.846 1.00 9.57 82 GLN A C 1
ATOM 621 O O . GLN A 1 89 ? 13.229 24.618 33.851 1.00 11.41 82 GLN A O 1
ATOM 627 N N . GLY A 1 90 ? 14.467 24.115 32.018 1.00 8.92 83 GLY A N 1
ATOM 628 C CA . GLY A 1 90 ? 15.343 25.289 32.104 1.00 8.32 83 GLY A CA 1
ATOM 629 C C . GLY A 1 90 ? 15.502 25.839 30.710 1.00 7.53 83 GLY A C 1
ATOM 630 O O . GLY A 1 90 ? 15.568 25.097 29.733 1.00 9.13 83 GLY A O 1
ATOM 631 N N . VAL A 1 91 ? 15.597 27.153 30.607 1.00 7.20 84 VAL A N 1
ATOM 632 C CA . VAL A 1 91 ? 15.822 27.817 29.330 1.00 8.74 84 VAL A CA 1
ATOM 633 C C . VAL A 1 91 ? 16.933 28.805 29.485 1.00 8.59 84 VAL A C 1
ATOM 634 O O . VAL A 1 91 ? 16.915 29.617 30.433 1.00 9.39 84 VAL A O 1
ATOM 638 N N . ILE A 1 92 ? 17.916 28.749 28.603 1.00 7.99 85 ILE A N 1
ATOM 639 C CA . ILE A 1 92 ? 18.993 29.716 28.560 1.00 7.83 85 ILE A CA 1
ATOM 640 C C . ILE A 1 92 ? 18.710 30.619 27.358 1.00 7.85 85 ILE A C 1
ATOM 641 O O . ILE A 1 92 ? 18.662 30.116 26.204 1.00 8.47 85 ILE A O 1
ATOM 646 N N . LEU A 1 93 ? 18.430 31.889 27.617 1.00 7.78 86 LEU A N 1
ATOM 647 C CA . LEU A 1 93 ? 18.212 32.860 26.579 1.00 6.92 86 LEU A CA 1
ATOM 648 C C . LEU A 1 93 ? 19.497 33.647 26.409 1.00 7.68 86 LEU A C 1
ATOM 649 O O . LEU A 1 93 ? 19.945 34.295 27.370 1.00 8.86 86 LEU A O 1
ATOM 654 N N . VAL A 1 94 ? 20.027 33.682 25.199 1.00 6.49 87 VAL A N 1
ATOM 655 C CA . VAL A 1 94 ? 21.354 34.280 24.990 1.00 6.61 87 VAL A CA 1
ATOM 656 C C . VAL A 1 94 ? 21.273 35.463 24.048 1.00 7.96 87 VAL A C 1
ATOM 657 O O . VAL A 1 94 ? 20.531 35.440 23.065 1.00 7.94 87 VAL A O 1
ATOM 661 N N . TYR A 1 95 ? 22.003 36.531 24.390 1.00 7.52 88 TYR A N 1
ATOM 662 C CA . TYR A 1 95 ? 22.200 37.655 23.468 1.00 8.18 88 TYR A CA 1
ATOM 663 C C . TYR A 1 95 ? 23.707 37.947 23.409 1.00 8.19 88 TYR A C 1
ATOM 664 O O . TYR A 1 95 ? 24.509 37.384 24.161 1.00 8.77 88 TYR A O 1
ATOM 673 N N . ASP A 1 96 ? 24.124 38.712 22.411 1.00 8.58 89 ASP A N 1
ATOM 674 C CA . ASP A 1 96 ? 25.532 39.091 22.178 1.00 10.24 89 ASP A CA 1
ATOM 675 C C . ASP A 1 96 ? 25.631 40.526 22.714 1.00 8.51 89 ASP A C 1
ATOM 676 O O . ASP A 1 96 ? 24.934 41.427 22.219 1.00 10.01 89 ASP A O 1
ATOM 681 N N . VAL A 1 97 ? 26.494 40.746 23.688 1.00 8.37 90 VAL A N 1
ATOM 682 C CA . VAL A 1 97 ? 26.618 42.066 24.256 1.00 8.98 90 VAL A CA 1
ATOM 683 C C . VAL A 1 97 ? 27.129 43.103 23.259 1.00 10.30 90 VAL A C 1
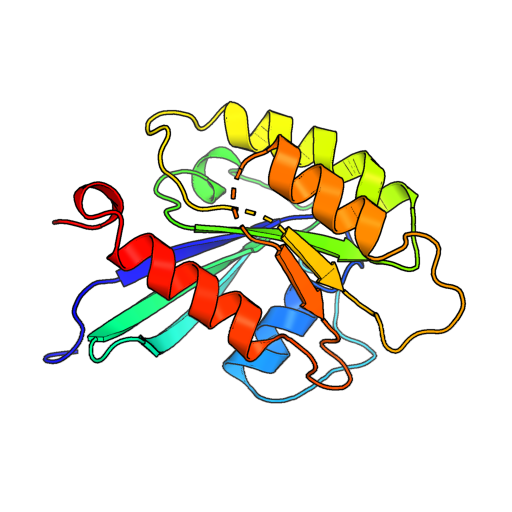ATOM 684 O O . VAL A 1 97 ? 26.989 44.315 23.541 1.00 10.07 90 VAL A O 1
ATOM 688 N N . THR A 1 98 ? 27.675 42.668 22.128 1.00 9.03 91 THR A N 1
ATOM 689 C CA . THR A 1 98 ? 28.143 43.594 21.099 1.00 10.12 91 THR A CA 1
ATOM 690 C C . THR A 1 98 ? 27.070 43.916 20.096 1.00 10.64 91 THR A C 1
ATOM 691 O O . THR A 1 98 ? 27.326 44.727 19.177 1.00 10.78 91 THR A O 1
ATOM 695 N N . ARG A 1 99 ? 25.866 43.363 20.213 1.00 9.89 92 ARG A N 1
ATOM 696 C CA . ARG A 1 99 ? 24.772 43.596 19.266 1.00 11.14 92 ARG A CA 1
ATOM 697 C C . ARG A 1 99 ? 23.480 43.833 19.974 1.00 12.64 92 ARG A C 1
ATOM 698 O O . ARG A 1 99 ? 22.756 42.922 20.335 1.00 11.02 92 ARG A O 1
ATOM 706 N N . ARG A 1 100 ? 23.168 45.123 20.134 1.00 10.64 93 ARG A N 1
ATOM 707 C CA . ARG A 1 100 ? 21.950 45.556 20.769 1.00 9.14 93 ARG A CA 1
ATOM 708 C C . ARG A 1 100 ? 20.708 44.925 20.135 1.00 10.55 93 ARG A C 1
ATOM 709 O O . ARG A 1 100 ? 19.751 44.568 20.835 1.00 11.04 93 ARG A O 1
ATOM 717 N N . ASP A 1 101 ? 20.707 44.765 18.823 1.00 9.92 94 ASP A N 1
ATOM 718 C CA . ASP A 1 101 ? 19.554 44.139 18.200 1.00 11.42 94 ASP A CA 1
ATOM 719 C C . ASP A 1 101 ? 19.243 42.745 18.761 1.00 10.14 94 ASP A C 1
ATOM 720 O O . ASP A 1 101 ? 18.070 42.399 18.918 1.00 11.76 94 ASP A O 1
ATOM 725 N N . THR A 1 102 ? 20.292 41.978 19.096 1.00 9.54 95 THR A N 1
ATOM 726 C CA . THR A 1 102 ? 20.032 40.630 19.636 1.00 10.04 95 THR A CA 1
ATOM 727 C C . THR A 1 102 ? 19.513 40.675 21.044 1.00 9.31 95 THR A C 1
ATOM 728 O O . THR A 1 102 ? 18.788 39.746 21.451 1.00 10.51 95 THR A O 1
ATOM 732 N N . PHE A 1 103 ? 19.776 41.757 21.779 1.00 10.03 96 PHE A N 1
ATOM 733 C CA . PHE A 1 103 ? 19.267 41.934 23.118 1.00 11.33 96 PHE A CA 1
ATOM 734 C C . PHE A 1 103 ? 17.806 42.359 23.037 1.00 11.85 96 PHE A C 1
ATOM 735 O O . PHE A 1 103 ? 16.948 41.846 23.777 1.00 13.92 96 PHE A O 1
ATOM 743 N N . VAL A 1 104 ? 17.443 43.267 22.146 1.00 11.07 97 VAL A N 1
ATOM 744 C CA . VAL A 1 104 ? 16.061 43.700 22.022 1.00 13.30 97 VAL A CA 1
ATOM 745 C C . VAL A 1 104 ? 15.194 42.582 21.513 1.00 13.09 97 VAL A C 1
ATOM 746 O O . VAL A 1 104 ? 14.033 42.490 21.928 1.00 15.52 97 VAL A O 1
ATOM 750 N N . LYS A 1 105 ? 15.729 41.739 20.639 1.00 12.52 98 LYS A N 1
ATOM 751 C CA . LYS A 1 105 ? 14.953 40.622 20.132 1.00 14.02 98 LYS A CA 1
ATOM 752 C C . LYS A 1 105 ? 14.642 39.594 21.193 1.00 15.90 98 LYS A C 1
ATOM 753 O O . LYS A 1 105 ? 13.864 38.677 2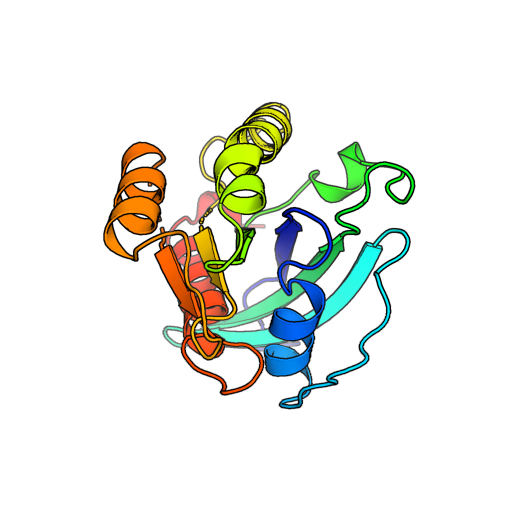0.937 1.00 16.69 98 LYS A O 1
ATOM 759 N N . LEU A 1 106 ? 15.228 39.693 22.384 1.00 15.93 99 LEU A N 1
ATOM 760 C CA . LEU A 1 106 ? 14.903 38.689 23.381 1.00 17.34 99 LEU A CA 1
ATOM 761 C C . LEU A 1 106 ? 13.443 38.841 23.786 1.00 18.92 99 LEU A C 1
ATOM 762 O O . LEU A 1 106 ? 12.839 37.922 24.352 1.00 19.27 99 LEU A O 1
ATOM 767 N N . ASP A 1 107 ? 12.839 39.974 23.445 1.00 20.80 100 ASP A N 1
ATOM 768 C CA . ASP A 1 107 ? 11.446 40.115 23.800 1.00 25.30 100 ASP A CA 1
ATOM 769 C C . ASP A 1 107 ? 10.601 39.190 22.935 1.00 20.51 100 ASP A C 1
ATOM 770 O O . ASP A 1 107 ? 9.622 38.653 23.428 1.00 20.79 100 ASP A O 1
ATOM 775 N N . ASN A 1 108 ? 11.000 38.986 21.685 1.00 19.40 101 ASN A N 1
ATOM 776 C CA . ASN A 1 108 ? 10.283 38.082 20.800 1.00 20.73 101 ASN A CA 1
ATOM 777 C C . ASN A 1 108 ? 10.460 36.655 21.299 1.00 21.03 101 ASN A C 1
ATOM 778 O O . ASN A 1 108 ? 9.533 35.848 21.288 1.00 20.52 101 ASN A O 1
ATOM 783 N N . TRP A 1 109 ? 11.664 36.311 21.752 1.00 18.56 102 TRP A N 1
ATOM 784 C CA . TRP A 1 109 ? 11.907 34.959 22.225 1.00 16.82 102 TRP A CA 1
ATOM 785 C C . TRP A 1 109 ? 11.121 34.686 23.491 1.00 16.16 102 TRP A C 1
ATOM 786 O O . TRP A 1 109 ? 10.559 33.592 23.700 1.00 16.94 102 TRP A O 1
ATOM 797 N N . LEU A 1 110 ? 11.013 35.688 24.352 1.00 17.61 103 LEU A N 1
ATOM 798 C CA . LEU A 1 110 ? 10.285 35.515 25.579 1.00 17.48 103 LEU A CA 1
ATOM 799 C C . LEU A 1 110 ? 8.787 35.339 25.281 1.00 19.70 103 LEU A C 1
ATOM 800 O O . LEU A 1 110 ? 8.144 34.536 25.946 1.00 18.99 103 LEU A O 1
ATOM 805 N N . ASN A 1 111 ? 8.288 36.077 24.291 1.00 18.53 104 ASN A N 1
ATOM 806 C CA . ASN A 1 111 ? 6.873 35.972 23.910 1.00 20.63 104 ASN A CA 1
ATOM 807 C C . ASN A 1 111 ? 6.617 34.543 23.452 1.00 19.45 104 ASN A C 1
ATOM 808 O O . ASN A 1 111 ? 5.569 33.946 23.794 1.00 20.05 104 ASN A O 1
ATOM 813 N N . GLU A 1 112 ? 7.551 33.984 22.682 1.00 16.90 105 GLU A N 1
ATOM 814 C CA . GLU A 1 112 ? 7.379 32.633 22.204 1.00 16.29 105 GLU A CA 1
ATOM 815 C C . GLU A 1 112 ? 7.391 31.646 23.353 1.00 16.13 105 GLU A C 1
ATOM 816 O O . GLU A 1 112 ? 6.529 30.755 23.483 1.00 16.62 105 GLU A O 1
ATOM 822 N N . LEU A 1 113 ? 8.357 31.791 24.250 1.00 16.03 106 LEU A N 1
ATOM 823 C CA . LEU A 1 113 ? 8.470 30.926 25.386 1.00 16.17 106 LEU A CA 1
ATOM 824 C C . LEU A 1 113 ? 7.202 30.989 26.245 1.00 16.87 106 LEU A C 1
ATOM 825 O O . LEU A 1 113 ? 6.758 29.973 26.773 1.00 16.68 106 LEU A O 1
ATOM 830 N N . GLU A 1 114 ? 6.613 32.174 26.345 1.00 15.61 107 GLU A N 1
ATOM 831 C CA . GLU A 1 114 ? 5.437 32.349 27.178 1.00 21.64 107 GLU A CA 1
ATOM 832 C C . GLU A 1 114 ? 4.180 31.725 26.602 1.00 19.19 107 GLU A C 1
ATOM 833 O O . GLU A 1 114 ? 3.168 31.682 27.284 1.00 18.38 107 GLU A O 1
ATOM 839 N N . THR A 1 115 ? 4.246 31.241 25.365 1.00 15.00 108 THR A N 1
ATOM 840 C CA . THR A 1 115 ? 3.120 30.541 24.787 1.00 16.62 108 THR A CA 1
ATOM 841 C C . THR A 1 115 ? 3.216 29.065 25.167 1.00 19.48 108 THR A C 1
ATOM 842 O O . THR A 1 115 ? 2.296 28.261 24.945 1.00 15.89 108 THR A O 1
ATOM 846 N N 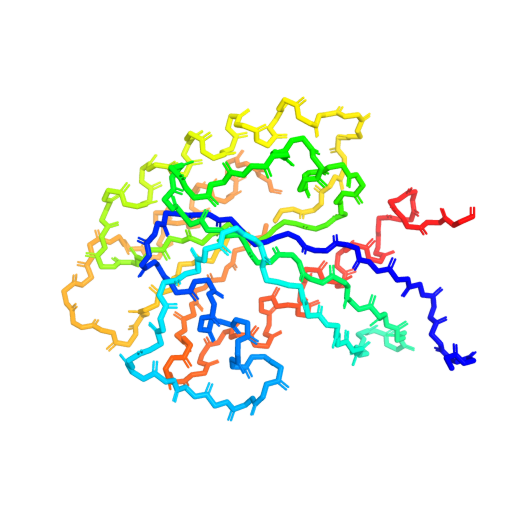. TYR A 1 116 ? 4.344 28.682 25.770 1.00 23.60 109 TYR A N 1
ATOM 847 C CA . TYR A 1 116 ? 4.547 27.315 26.251 1.00 23.23 109 TYR A CA 1
ATOM 848 C C . TYR A 1 116 ? 4.541 27.459 27.773 1.00 29.19 109 TYR A C 1
ATOM 849 O O . TYR A 1 116 ? 5.539 27.262 28.493 1.00 32.99 109 TYR A O 1
ATOM 858 N N . CYS A 1 117 ? 3.351 27.819 28.241 1.00 28.33 110 CYS A N 1
ATOM 859 C CA . CYS A 1 117 ? 3.061 28.144 29.629 1.00 25.58 110 CYS A CA 1
ATOM 860 C C . CYS A 1 117 ? 2.271 27.125 30.462 1.00 28.35 110 CYS A C 1
ATOM 861 O O . CYS A 1 117 ? 1.521 27.516 31.375 1.00 28.48 110 CYS A O 1
ATOM 864 N N . THR A 1 118 ? 2.424 25.839 30.157 1.00 29.79 111 THR A N 1
ATOM 865 C CA . THR A 1 118 ? 1.734 24.793 30.913 1.00 29.70 111 THR A CA 1
ATOM 866 C C . THR A 1 118 ? 2.080 24.927 32.400 1.00 35.99 111 THR A C 1
ATOM 867 O O . THR A 1 118 ? 1.214 24.793 33.278 1.00 35.97 111 THR A O 1
ATOM 871 N N . ARG A 1 119 ? 3.365 25.153 32.678 1.00 31.99 112 ARG A N 1
ATOM 872 C CA . ARG A 1 119 ? 3.818 25.386 34.046 1.00 32.99 112 ARG A CA 1
ATOM 873 C C . ARG A 1 119 ? 4.271 26.844 34.053 1.00 29.82 112 ARG A C 1
ATOM 874 O O . ARG A 1 119 ? 4.527 27.430 32.998 1.00 33.30 112 ARG A O 1
ATOM 882 N N . ASN A 1 120 ? 4.320 27.448 35.226 1.00 30.83 113 ASN A N 1
ATOM 883 C CA . ASN A 1 120 ? 4.753 28.832 35.308 1.00 31.89 113 ASN A CA 1
ATOM 884 C C . ASN A 1 120 ? 6.040 28.863 36.113 1.00 30.40 113 ASN A C 1
ATOM 885 O O . ASN A 1 120 ? 6.477 29.935 36.548 1.00 34.41 113 ASN A O 1
ATOM 890 N N . ASP A 1 121 ? 6.664 27.695 36.295 1.00 25.33 114 ASP A N 1
ATOM 891 C CA . ASP A 1 121 ? 7.882 27.651 37.091 1.00 22.84 114 ASP A CA 1
ATOM 892 C C . ASP A 1 121 ? 9.159 27.224 36.373 1.00 18.74 114 ASP A C 1
ATOM 893 O O . ASP A 1 121 ? 10.131 26.872 37.021 1.00 16.36 114 ASP A O 1
ATOM 898 N N . ILE A 1 122 ? 9.113 27.204 35.056 1.00 20.55 115 ILE A N 1
ATOM 899 C CA . ILE A 1 122 ? 10.296 26.899 34.252 1.00 15.44 115 ILE A CA 1
ATOM 900 C C . ILE A 1 122 ? 11.315 27.929 34.673 1.00 16.49 115 ILE A C 1
ATOM 901 O O . ILE A 1 122 ? 11.029 29.116 34.905 1.00 18.35 115 ILE A O 1
ATOM 906 N N . VAL A 1 123 ? 12.538 27.470 34.777 1.00 12.90 116 VAL A N 1
ATOM 907 C CA . VAL A 1 123 ? 13.601 28.374 35.218 1.00 11.72 116 VAL A CA 1
ATOM 908 C C . VAL A 1 123 ? 14.323 28.992 34.032 1.00 10.77 116 VAL A C 1
ATOM 909 O O . VAL A 1 123 ? 14.880 28.269 33.196 1.00 10.62 116 VAL A O 1
ATOM 913 N N . ASN A 1 124 ? 14.338 30.308 33.969 1.00 9.77 117 ASN A N 1
ATOM 914 C CA . ASN A 1 124 ? 14.973 31.019 32.881 1.00 9.11 117 ASN A CA 1
ATOM 915 C C . ASN A 1 124 ? 16.303 31.621 33.334 1.00 9.85 117 ASN A C 1
ATOM 916 O O . ASN A 1 124 ? 16.423 32.200 34.442 1.00 11.17 117 ASN A O 1
ATOM 929 N N . LEU A 1 126 ? 19.301 34.244 31.705 1.00 7.81 119 LEU A N 1
ATOM 930 C CA . LEU A 1 126 ? 19.682 35.169 30.644 1.00 7.75 119 LEU A CA 1
ATOM 931 C C . LEU A 1 126 ? 21.192 35.213 30.606 1.00 7.66 119 LEU A C 1
ATOM 932 O O . LEU A 1 126 ? 21.811 35.400 31.662 1.00 8.04 119 LEU A O 1
ATOM 937 N N . VAL A 1 127 ? 21.789 35.084 29.419 1.00 7.58 120 VAL A N 1
ATOM 938 C CA . VAL A 1 127 ? 23.245 35.146 29.312 1.00 6.69 120 VAL A CA 1
ATOM 939 C C . VAL A 1 127 ? 23.567 36.193 28.261 1.00 7.12 120 VAL A C 1
ATOM 940 O O . VAL A 1 127 ? 23.129 36.135 27.085 1.00 7.49 120 VAL A O 1
ATOM 944 N N . GLY A 1 128 ? 24.360 37.165 28.678 1.00 7.01 121 GLY A N 1
ATOM 945 C CA . GLY A 1 128 ? 24.941 38.138 27.751 1.00 8.36 121 GLY A CA 1
ATOM 946 C C . GLY A 1 128 ? 26.336 37.587 27.374 1.00 7.26 121 GLY A C 1
ATOM 947 O O . GLY A 1 128 ? 27.230 37.619 28.227 1.00 8.31 121 GLY A O 1
ATOM 948 N N . ASN A 1 129 ? 26.518 37.117 26.132 1.00 7.12 122 ASN A N 1
ATOM 949 C CA . ASN A 1 129 ? 27.742 36.495 25.672 1.00 7.86 122 ASN A CA 1
ATOM 950 C C . ASN A 1 129 ? 28.662 37.435 24.884 1.00 7.80 122 ASN A C 1
ATOM 951 O O . ASN A 1 129 ? 28.268 38.537 24.475 1.00 9.22 122 ASN A O 1
ATOM 956 N N . LYS A 1 130 ? 29.892 36.984 24.698 1.00 9.16 123 LYS A N 1
ATOM 957 C CA . LYS A 1 130 ? 30.910 37.687 23.929 1.00 8.88 123 LYS A CA 1
ATOM 958 C C . LYS A 1 130 ? 31.487 38.874 24.685 1.00 10.14 123 LYS A C 1
ATOM 959 O O . LYS A 1 130 ? 31.902 39.850 24.050 1.00 10.80 123 LYS A O 1
ATOM 965 N N . ILE A 1 131 ? 31.558 38.773 26.001 1.00 9.72 124 ILE A N 1
ATOM 966 C CA . ILE A 1 131 ? 32.103 39.903 26.753 1.00 10.82 124 ILE A CA 1
ATOM 967 C C . ILE A 1 131 ? 33.591 40.113 26.499 1.00 11.10 124 ILE A C 1
ATOM 968 O O . ILE A 1 131 ? 34.136 41.156 26.895 1.00 14.07 124 ILE A O 1
ATOM 973 N N . ASP A 1 132 ? 34.263 39.182 25.856 1.00 11.37 125 ASP A N 1
ATOM 974 C CA . ASP A 1 132 ? 35.687 39.347 25.487 1.00 12.97 125 ASP A CA 1
ATOM 975 C C . ASP A 1 132 ? 35.889 40.305 24.310 1.00 13.75 125 ASP A C 1
ATOM 976 O O . ASP A 1 132 ? 37.010 40.820 24.106 1.00 17.89 125 ASP A O 1
ATOM 981 N N . LYS A 1 133 ? 34.862 40.549 23.535 1.00 14.00 126 LYS A N 1
ATOM 982 C CA . LYS A 1 133 ? 34.968 41.329 22.311 1.00 14.82 126 LYS A CA 1
ATOM 983 C C . LYS A 1 133 ? 34.938 42.823 22.464 1.00 17.03 126 LYS A C 1
ATOM 984 O O . LYS A 1 133 ? 34.391 43.371 23.416 1.00 17.67 126 LYS A O 1
ATOM 990 N N . GLU A 1 134 ? 35.554 43.497 21.496 1.00 18.60 127 GLU A N 1
ATOM 991 C CA . GLU A 1 134 ? 35.525 44.943 21.504 1.00 20.04 127 GLU A CA 1
ATOM 992 C C . GLU A 1 134 ? 34.128 45.384 21.015 1.00 20.34 127 GLU A C 1
ATOM 993 O O . GLU A 1 134 ? 33.359 44.599 20.480 1.00 18.39 127 GLU A O 1
ATOM 999 N N . ASN A 1 135 ? 33.820 46.651 21.239 1.00 17.96 128 ASN A N 1
ATOM 1000 C CA . ASN A 1 135 ? 32.597 47.274 20.780 1.00 16.65 128 ASN A CA 1
ATOM 1001 C C . ASN A 1 135 ? 31.296 46.751 21.376 1.00 10.76 128 ASN A C 1
ATOM 1002 O O . ASN A 1 135 ? 30.293 46.507 20.711 1.00 14.58 128 ASN A O 1
ATOM 1007 N N . ARG A 1 136 ? 31.341 46.625 22.670 1.00 14.56 129 ARG A N 1
ATOM 1008 C CA . ARG A 1 136 ? 30.150 46.289 23.415 1.00 12.19 129 ARG A CA 1
ATOM 1009 C C . ARG A 1 136 ? 29.050 47.330 23.119 1.00 14.74 129 ARG A C 1
ATOM 1010 O O . ARG A 1 136 ? 29.304 48.563 22.951 1.00 14.86 129 ARG A O 1
ATOM 1018 N N . GLU A 1 137 ? 27.824 46.852 22.980 1.00 11.71 130 GLU A N 1
ATOM 1019 C CA . GLU A 1 137 ? 26.680 47.730 22.799 1.00 11.62 130 GLU A CA 1
ATOM 1020 C C . GLU A 1 137 ? 25.726 47.702 23.983 1.00 13.54 130 GLU A C 1
ATOM 1021 O O . GLU A 1 137 ? 24.983 48.650 24.210 1.00 15.64 130 GLU A O 1
ATOM 1027 N N . VAL A 1 138 ? 25.682 46.623 24.754 1.00 10.50 131 VAL A N 1
ATOM 1028 C CA . VAL A 1 138 ? 24.757 46.511 25.877 1.00 11.24 131 VAL A CA 1
ATOM 1029 C C . VAL A 1 138 ? 25.518 46.411 27.162 1.00 11.35 131 VAL A C 1
ATOM 1030 O O . VAL A 1 138 ? 26.313 45.491 27.338 1.00 13.66 131 VAL A O 1
ATOM 1034 N N . ASP A 1 139 ? 25.303 47.332 28.098 1.00 13.02 132 ASP A N 1
ATOM 1035 C CA . ASP A 1 139 ? 26.047 47.139 29.332 1.00 14.54 132 ASP A CA 1
ATOM 1036 C C . ASP A 1 139 ? 25.448 46.109 30.271 1.00 11.71 132 ASP A C 1
ATOM 1037 O O . ASP A 1 139 ? 24.282 45.718 30.151 1.00 12.75 132 ASP A O 1
ATOM 1042 N N . ARG A 1 140 ? 26.255 45.670 31.189 1.00 10.83 133 ARG A N 1
ATOM 1043 C CA . ARG A 1 140 ? 25.827 44.650 32.127 1.00 11.88 133 ARG A CA 1
ATOM 1044 C C . ARG A 1 140 ? 24.568 45.011 32.890 1.00 11.43 133 ARG A C 1
ATOM 1045 O O . ARG A 1 140 ? 23.659 44.183 33.074 1.00 11.99 133 ARG A O 1
ATOM 1053 N N . ASN A 1 141 ? 24.464 46.276 33.307 1.00 12.20 134 ASN A N 1
ATOM 1054 C CA . ASN A 1 141 ? 23.282 46.668 34.074 1.00 13.09 134 ASN A CA 1
ATOM 1055 C C . ASN A 1 141 ? 22.007 46.581 33.278 1.00 11.75 134 ASN A C 1
ATOM 1056 O O . ASN A 1 141 ? 20.913 46.332 33.821 1.00 12.58 134 ASN A O 1
ATOM 1061 N N . GLU A 1 142 ? 22.089 46.826 31.965 1.00 10.78 135 GLU A N 1
ATOM 1062 C CA . GLU A 1 142 ? 20.919 46.746 31.175 1.00 11.68 135 GLU A CA 1
ATOM 1063 C C . GLU A 1 142 ? 20.430 45.283 31.075 1.00 10.07 135 GLU A C 1
ATOM 1064 O O . GLU A 1 142 ? 19.245 44.986 31.075 1.00 10.48 135 GLU A O 1
ATOM 1070 N N . GLY A 1 143 ? 21.370 44.353 30.917 1.00 11.18 136 GLY A N 1
ATOM 1071 C CA . GLY A 1 143 ? 21.025 42.944 30.877 1.00 11.61 136 GLY A CA 1
ATOM 1072 C C . GLY A 1 143 ? 20.434 42.532 32.234 1.00 10.02 136 GLY A C 1
ATOM 1073 O O . GLY A 1 143 ? 19.433 41.843 32.328 1.00 9.83 136 GLY A O 1
ATOM 1074 N N . LEU A 1 144 ? 21.088 42.951 33.328 1.00 9.13 137 LEU A N 1
ATOM 1075 C CA . LEU A 1 144 ? 20.579 42.623 34.655 1.00 10.12 137 LEU A CA 1
ATOM 1076 C C . LEU A 1 144 ? 19.153 43.143 34.883 1.00 8.65 137 LEU A C 1
ATOM 1077 O O . LEU A 1 144 ? 18.310 42.431 35.432 1.00 9.77 137 LEU A O 1
ATOM 1082 N N . LYS A 1 145 ? 18.896 44.387 34.434 1.00 8.51 138 LYS A N 1
ATOM 1083 C CA . LYS A 1 145 ? 17.561 44.920 34.620 1.00 10.52 138 LYS A CA 1
ATOM 1084 C C . LYS A 1 145 ? 16.519 44.088 33.919 1.00 9.50 138 LYS A C 1
ATOM 1085 O O . LYS A 1 145 ? 15.424 43.866 34.445 1.00 9.68 138 LYS A O 1
ATOM 1091 N N . PHE A 1 146 ? 16.818 43.632 32.684 1.00 9.28 139 PHE A N 1
ATOM 1092 C CA . PHE A 1 146 ? 15.864 42.823 31.955 1.00 9.64 139 PHE A CA 1
ATOM 1093 C C . PHE A 1 146 ? 15.646 41.509 32.654 1.00 7.94 139 PHE A C 1
ATOM 1094 O O . PHE A 1 146 ? 14.525 41.065 32.841 1.00 9.50 139 PHE A O 1
ATOM 1102 N N . ALA A 1 147 ? 16.729 40.887 33.084 1.00 8.58 140 ALA A N 1
ATOM 1103 C CA . ALA A 1 147 ? 16.599 39.615 33.782 1.00 9.92 1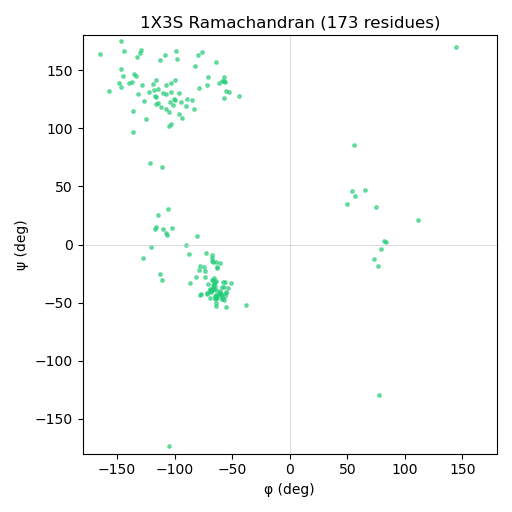40 ALA A CA 1
ATOM 1104 C C . ALA A 1 147 ? 15.745 39.747 35.021 1.00 9.50 140 ALA A C 1
ATOM 1105 O O . ALA A 1 147 ? 14.818 38.981 35.244 1.00 11.30 140 ALA A O 1
ATOM 1107 N N . ARG A 1 148 ? 16.017 40.778 35.832 1.00 10.54 141 ARG A N 1
ATOM 1108 C CA . ARG A 1 148 ? 15.289 40.910 37.076 1.00 11.36 141 ARG A CA 1
ATOM 1109 C C . ARG A 1 148 ? 13.828 41.274 36.823 1.00 9.65 141 ARG A C 1
ATOM 1110 O O . ARG A 1 148 ? 12.952 40.754 37.497 1.00 11.76 141 ARG A O 1
ATOM 1118 N N . LYS A 1 149 ? 13.555 42.118 35.855 1.00 9.99 142 LYS A N 1
ATOM 1119 C CA . LYS A 1 149 ? 12.157 42.474 35.552 1.00 12.39 142 LYS A CA 1
ATOM 1120 C C . LYS A 1 149 ? 11.369 41.188 35.211 1.00 13.46 142 LYS A C 1
ATOM 1121 O O . LYS A 1 149 ? 10.191 41.033 35.546 1.00 15.40 142 LYS A O 1
ATOM 1127 N N . HIS A 1 150 ? 12.048 40.206 34.611 1.00 12.32 143 HIS A N 1
ATOM 1128 C CA . HIS A 1 150 ? 11.419 38.948 34.208 1.00 11.77 143 HIS A CA 1
ATOM 1129 C C . HIS A 1 150 ? 11.695 37.797 35.129 1.00 12.64 143 HIS A C 1
ATOM 1130 O O . HIS A 1 150 ? 11.451 36.647 34.765 1.00 15.77 143 HIS A O 1
ATOM 1137 N N . SER A 1 151 ? 12.202 38.070 36.325 1.00 12.15 144 SER A N 1
ATOM 1138 C CA . SER A 1 151 ? 12.465 37.027 37.316 1.00 14.53 144 SER A CA 1
ATOM 1139 C C . SER A 1 151 ? 13.359 35.928 36.809 1.00 14.42 144 SER A C 1
ATOM 1140 O O . SER A 1 151 ? 13.151 34.748 37.106 1.00 18.52 144 SER A O 1
ATOM 1151 N N . LEU A 1 153 ? 17.459 34.392 36.121 1.00 10.20 146 LEU A N 1
ATOM 1152 C CA . LEU A 1 153 ? 18.851 34.431 36.544 1.00 9.45 146 LEU A CA 1
ATOM 1153 C C . LEU A 1 153 ? 19.594 35.195 35.437 1.00 9.20 146 LEU A C 1
ATOM 1154 O O . LEU A 1 153 ? 19.078 35.323 34.299 1.00 9.51 146 LEU A O 1
ATOM 1159 N N . PHE A 1 154 ? 20.790 35.662 35.760 1.00 8.63 147 PHE A N 1
ATOM 1160 C CA . PHE A 1 154 ? 21.581 36.420 34.811 1.00 8.21 147 PHE A CA 1
ATOM 1161 C C . PHE A 1 154 ? 23.077 36.191 34.978 1.00 9.55 147 PHE A C 1
ATOM 1162 O O . PHE A 1 154 ? 23.614 36.234 36.104 1.00 11.58 147 PHE A O 1
ATOM 1170 N N . ILE A 1 155 ? 23.749 36.000 33.874 1.00 8.69 148 ILE A N 1
ATOM 1171 C CA . ILE A 1 155 ? 25.191 35.883 33.837 1.00 11.04 148 ILE A CA 1
ATOM 1172 C C . ILE A 1 155 ? 25.715 36.521 32.570 1.00 10.47 148 ILE A C 1
ATOM 1173 O O . ILE A 1 155 ? 25.072 36.411 31.510 1.00 10.10 148 ILE A O 1
ATOM 1178 N N . GLU A 1 156 ? 26.882 37.148 32.652 1.00 9.72 149 GLU A N 1
ATOM 1179 C CA . GLU A 1 156 ? 27.610 37.585 31.457 1.00 9.32 149 GLU A CA 1
ATOM 1180 C C . GLU A 1 156 ? 28.687 36.520 31.225 1.00 10.46 149 GLU A C 1
ATOM 1181 O O . GLU A 1 156 ? 29.299 35.994 32.172 1.00 11.66 149 GLU A O 1
ATOM 1187 N N . ALA A 1 157 ? 28.931 36.192 29.982 1.00 9.82 150 ALA A N 1
ATOM 1188 C CA . ALA A 1 157 ? 29.870 35.115 29.668 1.00 9.57 150 ALA A CA 1
ATOM 1189 C C . ALA A 1 157 ? 30.668 35.403 28.419 1.00 7.87 150 ALA A C 1
ATOM 1190 O O . ALA A 1 157 ? 30.370 36.296 27.625 1.00 8.45 150 ALA A O 1
ATOM 1192 N N . SER A 1 158 ? 31.719 34.591 28.274 1.00 9.58 151 SER A N 1
ATOM 1193 C CA . SER A 1 158 ? 32.448 34.503 27.031 1.00 10.36 151 SER A CA 1
ATOM 1194 C C . SER A 1 158 ? 32.721 33.027 26.752 1.00 9.89 151 SER A C 1
ATOM 1195 O O . SER A 1 158 ? 33.467 32.392 27.520 1.00 10.88 151 SER A O 1
ATOM 1198 N N . ALA A 1 159 ? 32.142 32.501 25.677 1.00 8.46 152 ALA A N 1
ATOM 1199 C CA . ALA A 1 159 ? 32.456 31.106 25.322 1.00 9.42 152 ALA A CA 1
ATOM 1200 C C . ALA A 1 159 ? 33.961 31.048 24.926 1.00 9.54 152 ALA A C 1
ATOM 1201 O O . ALA A 1 159 ? 34.611 30.011 25.092 1.00 10.21 152 ALA A O 1
ATOM 1203 N N . LYS A 1 160 ? 34.490 32.155 24.406 1.00 9.69 153 LYS A N 1
ATOM 1204 C CA . LYS A 1 160 ? 35.871 32.161 23.914 1.00 11.20 153 LYS A CA 1
ATOM 1205 C C . LYS A 1 160 ? 36.887 32.110 25.036 1.00 12.15 153 LYS A C 1
ATOM 1206 O O . LYS A 1 160 ? 37.859 31.320 24.935 1.00 13.15 153 LYS A O 1
ATOM 1212 N N . THR A 1 161 ? 36.669 32.865 26.103 1.00 12.65 154 THR A N 1
ATOM 1213 C CA . THR A 1 161 ? 37.600 32.908 27.236 1.00 15.73 154 THR A CA 1
ATOM 1214 C C . THR A 1 161 ? 37.102 32.277 28.502 1.00 13.47 154 THR A C 1
ATOM 1215 O O . THR A 1 161 ? 37.678 32.471 29.563 1.00 15.61 154 THR A O 1
ATOM 1219 N N . CYS A 1 162 ? 36.008 31.527 28.379 1.00 13.45 155 CYS A N 1
ATOM 1220 C CA . CYS A 1 162 ? 35.387 30.709 29.435 1.00 13.05 155 CYS A CA 1
ATOM 1221 C C . CYS A 1 162 ? 34.581 31.403 30.503 1.00 12.87 155 CYS A C 1
ATOM 1222 O O . CYS A 1 162 ? 33.799 30.751 31.220 1.00 15.71 155 CYS A O 1
ATOM 1225 N N . ASP A 1 163 ? 34.773 32.701 30.668 1.00 13.61 156 ASP A N 1
ATOM 1226 C CA . ASP A 1 163 ? 34.075 33.456 31.705 1.00 15.82 156 ASP A CA 1
ATOM 1227 C C . ASP A 1 163 ? 32.608 33.118 31.789 1.00 14.98 156 ASP A C 1
ATOM 1228 O O . ASP A 1 163 ? 31.930 33.175 30.779 1.00 13.78 156 ASP A O 1
ATOM 1233 N N . GLY A 1 164 ? 32.137 32.783 32.987 1.00 13.72 157 GLY A N 1
ATOM 1234 C CA . GLY A 1 164 ? 30.720 32.589 33.196 1.00 13.53 157 GLY A CA 1
ATOM 1235 C C . GLY A 1 164 ? 30.040 31.364 32.659 1.00 11.30 157 GLY A C 1
ATOM 1236 O O . GLY A 1 164 ? 28.896 31.081 33.054 1.00 13.48 157 GLY A O 1
ATOM 1237 N N . VAL A 1 165 ? 30.681 30.592 31.790 1.00 12.02 158 VAL A N 1
ATOM 1238 C CA . VAL A 1 165 ? 29.991 29.471 31.161 1.00 11.97 158 VAL A CA 1
ATOM 1239 C C . VAL A 1 165 ? 29.560 28.390 32.120 1.00 15.34 158 VAL A C 1
ATOM 1240 O O . VAL A 1 165 ? 28.378 28.004 32.140 1.00 13.71 158 VAL A O 1
ATOM 1244 N N . GLN A 1 166 ? 30.483 27.886 32.927 1.00 13.55 159 GLN A N 1
ATOM 1245 C CA . GLN A 1 166 ? 30.125 26.834 33.845 1.00 12.69 159 GLN A CA 1
ATOM 1246 C C . GLN A 1 166 ? 29.056 27.314 34.803 1.00 15.99 159 GLN A C 1
ATOM 1247 O O . GLN A 1 166 ? 28.125 26.562 35.106 1.00 15.22 159 GLN A O 1
ATOM 1253 N N . CYS A 1 167 ? 29.159 28.560 35.274 1.00 14.58 160 CYS A N 1
ATOM 1254 C CA . CYS A 1 167 ? 28.141 29.074 36.195 1.00 16.81 160 CYS A CA 1
ATOM 1255 C C . CYS A 1 167 ? 26.765 29.221 35.551 1.00 15.59 160 CYS A C 1
ATOM 1256 O O . CYS A 1 167 ? 25.714 29.034 36.206 1.00 16.88 160 CYS A O 1
ATOM 1259 N N . ALA A 1 168 ? 26.724 29.555 34.266 1.00 14.90 161 ALA A N 1
ATOM 1260 C CA . ALA A 1 168 ? 25.455 29.697 33.580 1.00 15.93 161 ALA A CA 1
ATOM 1261 C C . ALA A 1 168 ? 24.699 28.374 33.666 1.00 16.97 161 ALA A C 1
ATOM 1262 O O . ALA A 1 168 ? 23.474 28.356 33.955 1.00 19.78 161 ALA A O 1
ATOM 1264 N N . PHE A 1 169 ? 25.387 27.278 33.408 1.00 13.91 162 PHE A N 1
ATOM 1265 C CA . PHE A 1 169 ? 24.714 25.993 33.479 1.00 11.99 162 PHE A CA 1
ATOM 1266 C C . PHE A 1 169 ? 24.506 25.531 34.920 1.00 12.56 162 PHE A C 1
ATOM 1267 O O . PHE A 1 169 ? 23.414 25.042 35.274 1.00 13.12 162 PHE A O 1
ATOM 1275 N N . GLU A 1 170 ? 25.487 25.686 35.791 1.00 13.08 163 GLU A N 1
ATOM 1276 C CA . GLU A 1 170 ? 25.320 25.237 37.166 1.00 15.89 163 GLU A CA 1
ATOM 1277 C C . GLU A 1 170 ? 24.267 25.991 37.927 1.00 12.85 163 GLU A C 1
ATOM 1278 O O . GLU A 1 170 ? 23.463 25.364 38.641 1.00 12.87 163 GLU A O 1
ATOM 1284 N N . GLU A 1 171 ? 24.221 27.323 37.816 1.00 11.86 164 GLU A N 1
ATOM 1285 C CA . GLU A 1 171 ? 23.235 28.096 38.550 1.00 13.24 164 GLU A CA 1
ATOM 1286 C C . GLU A 1 171 ? 21.832 27.768 38.085 1.00 12.19 164 GLU A C 1
ATOM 1287 O O . GLU A 1 171 ? 20.890 27.760 38.871 1.00 12.05 164 GLU A O 1
ATOM 1293 N N . LEU A 1 172 ? 21.681 27.503 36.776 1.00 10.11 165 LEU A N 1
ATOM 1294 C CA . LEU A 1 172 ? 20.363 27.130 36.252 1.00 9.56 165 LEU A CA 1
ATOM 1295 C C . LEU A 1 172 ? 19.912 25.782 36.879 1.00 7.83 165 LEU A C 1
ATOM 1296 O O . LEU A 1 172 ? 18.776 25.685 37.364 1.00 9.97 165 LEU A O 1
ATOM 1301 N N . VAL A 1 173 ? 20.790 24.796 36.830 1.00 9.91 166 VAL A N 1
ATOM 1302 C CA . VAL A 1 173 ? 20.456 23.490 37.372 1.00 10.20 166 VAL A CA 1
ATOM 1303 C C . VAL A 1 173 ? 20.217 23.544 38.868 1.00 11.96 166 VAL A C 1
ATOM 1304 O O . VAL A 1 173 ? 19.272 22.899 39.363 1.00 11.89 166 VAL A O 1
ATOM 1308 N N . GLU A 1 174 ? 21.002 24.331 39.605 1.00 11.57 167 GLU A N 1
ATOM 1309 C CA . GLU A 1 174 ? 20.792 24.438 41.052 1.00 11.46 167 GLU A CA 1
ATOM 1310 C C . GLU A 1 174 ? 19.369 24.891 41.311 1.00 12.91 167 GLU A C 1
ATOM 1311 O O . GLU A 1 174 ? 18.642 24.318 42.162 1.00 13.64 167 GLU A O 1
ATOM 1317 N N . LYS A 1 175 ? 18.922 25.929 40.613 1.00 11.42 168 LYS A N 1
ATOM 1318 C CA . LYS A 1 175 ? 17.599 26.463 40.820 1.00 12.43 168 LYS A CA 1
ATOM 1319 C C . LYS A 1 175 ? 16.515 25.493 40.383 1.00 14.18 168 LYS A C 1
ATOM 1320 O O . LYS A 1 175 ? 15.483 25.378 41.064 1.00 14.15 168 LYS A O 1
ATOM 1326 N N . ILE A 1 176 ? 16.719 24.778 39.271 1.00 11.62 169 ILE A N 1
ATOM 1327 C CA . ILE A 1 176 ? 15.698 23.806 38.858 1.00 10.77 169 ILE A CA 1
ATOM 1328 C C . ILE A 1 176 ? 15.549 22.724 39.948 1.00 11.39 169 ILE A C 1
ATOM 1329 O O . ILE A 1 176 ? 14.411 22.403 40.297 1.00 12.01 169 ILE A O 1
ATOM 1334 N N . ILE A 1 177 ? 16.640 22.217 40.517 1.00 11.41 170 ILE A N 1
ATOM 1335 C CA . ILE A 1 177 ? 16.483 21.174 41.516 1.00 11.16 170 ILE A CA 1
ATOM 1336 C C . ILE A 1 177 ? 15.737 21.740 42.738 1.00 13.43 170 ILE A C 1
ATOM 1337 O O . ILE A 1 177 ? 14.921 21.017 43.340 1.00 15.20 170 ILE A O 1
ATOM 1342 N N . GLN A 1 178 ? 15.907 23.019 43.052 1.00 13.09 171 GLN A N 1
ATOM 1343 C CA . GLN A 1 178 ? 15.213 23.636 44.183 1.00 14.92 171 GLN A CA 1
ATOM 1344 C C . GLN A 1 178 ? 13.761 24.040 43.898 1.00 17.97 171 GLN A C 1
ATOM 1345 O O . GLN A 1 178 ? 13.103 24.668 44.729 1.00 19.51 171 GLN A O 1
ATOM 1351 N N . THR A 1 179 ? 13.252 23.648 42.733 1.00 16.05 172 THR A N 1
ATOM 1352 C CA . THR A 1 179 ? 11.848 23.912 42.328 1.00 19.73 172 THR A CA 1
ATOM 1353 C C . THR A 1 179 ? 11.311 22.455 42.097 1.00 18.47 172 THR A C 1
ATOM 1354 O O . THR A 1 179 ? 11.114 22.049 40.973 1.00 23.70 172 THR A O 1
ATOM 1358 N N . PRO A 1 180 ? 11.129 21.659 43.161 1.00 27.14 173 PRO A N 1
ATOM 1359 C CA . PRO A 1 180 ? 10.666 20.257 43.134 1.00 24.74 173 PRO A CA 1
ATOM 1360 C C . PRO A 1 180 ? 9.577 19.783 42.133 1.00 19.60 173 PRO A C 1
ATOM 1361 O O . PRO A 1 180 ? 9.746 18.753 41.406 1.00 21.17 173 PRO A O 1
ATOM 1365 N N . GLY A 1 181 ? 8.454 20.489 42.106 1.00 20.78 174 GLY A N 1
ATOM 1366 C CA . GLY A 1 181 ? 7.432 20.074 41.160 1.00 19.77 174 GLY A CA 1
ATOM 1367 C C . GLY A 1 181 ? 7.912 20.120 39.711 1.00 17.70 174 GLY A C 1
ATOM 1368 O O . GLY A 1 181 ? 7.328 19.526 38.829 1.00 20.36 174 GLY A O 1
ATOM 1369 N N . LEU A 1 182 ? 9.015 20.816 39.462 1.00 17.09 175 LEU A N 1
ATOM 1370 C CA . LEU A 1 182 ? 9.523 20.944 38.106 1.00 15.86 175 LEU A CA 1
ATOM 1371 C C . LEU A 1 182 ? 10.169 19.685 37.557 1.00 14.93 175 LEU A C 1
ATOM 1372 O O . LEU A 1 182 ? 10.130 19.471 36.345 1.00 15.89 175 LEU A O 1
ATOM 1377 N N . TRP A 1 183 ? 10.723 18.825 38.417 1.00 14.36 176 TRP A N 1
ATOM 1378 C CA . TRP A 1 183 ? 11.437 17.638 37.956 1.00 12.87 176 TRP A CA 1
ATOM 1379 C C . TRP A 1 183 ? 11.034 16.284 38.525 1.00 15.64 176 TRP A C 1
ATOM 1380 O O . TRP A 1 183 ? 11.486 15.241 38.006 1.00 17.08 176 TRP A O 1
ATOM 1391 N N . GLU A 1 184 ? 10.216 16.334 39.571 1.00 17.90 177 GLU A N 1
ATOM 1392 C CA . GLU A 1 184 ? 9.728 15.136 40.235 1.00 23.22 177 GLU A CA 1
ATOM 1393 C C . GLU A 1 184 ? 9.052 14.209 39.266 1.00 26.88 177 GLU A C 1
ATOM 1394 O O . GLU A 1 184 ? 8.201 14.638 38.488 1.00 27.52 177 GLU A O 1
ATOM 1400 N N . SER A 1 185 ? 9.418 12.938 39.331 1.00 30.98 178 SER A N 1
ATOM 1401 C CA . SER A 1 185 ? 8.826 11.932 38.466 1.00 37.28 178 SER A CA 1
ATOM 1402 C C . SER A 1 185 ? 7.782 11.163 39.273 1.00 39.39 178 SER A C 1
ATOM 1403 O O . SER A 1 185 ? 6.844 11.819 39.801 1.00 40.97 178 SER A O 1
#